Protein AF-A0A5C4JY64-F1 (afdb_monomer_lite)

Secondary structure (DSSP, 8-state):
--HHHHHHHHT-HHHHHHHHHHHHHHTSPPPTT-SS--HHHHHTT--EEEEEE-SSTTTTPEEEEEEEE---SSS---GGGEEEEEEEE-S-GGG--TTTTSPPEEESSHHHHHHHHHTS-EEEPPHHHHHHHHHHHTTS------

Radius of gyration: 15.75 Å; chains: 1; bounding box: 37×40×38 Å

Structure (mmCIF, N/CA/C/O backbone):
data_AF-A0A5C4JY64-F1
#
_entry.id   AF-A0A5C4JY64-F1
#
loop_
_atom_site.group_PDB
_atom_site.id
_atom_site.type_symbol
_atom_site.label_atom_id
_atom_site.label_alt_id
_atom_site.label_comp_id
_atom_site.label_asym_id
_atom_site.label_entity_id
_atom_site.label_seq_id
_atom_site.pdbx_PDB_ins_code
_atom_site.Cartn_x
_atom_site.Cartn_y
_atom_site.Cartn_z
_atom_site.occupancy
_atom_site.B_iso_or_equiv
_atom_site.auth_seq_id
_atom_site.auth_comp_id
_atom_site.auth_asym_id
_atom_site.auth_atom_id
_atom_site.pdbx_PDB_model_num
ATOM 1 N N . MET A 1 1 ? 15.816 -27.143 3.958 1.00 41.19 1 MET A N 1
ATOM 2 C CA . MET A 1 1 ? 15.175 -26.645 5.201 1.00 41.19 1 MET A CA 1
ATOM 3 C C . MET A 1 1 ? 13.924 -25.770 4.964 1.00 41.19 1 MET A C 1
ATOM 5 O O . MET A 1 1 ? 13.498 -25.089 5.879 1.00 41.19 1 MET A O 1
ATOM 9 N N . SER A 1 2 ? 13.254 -25.830 3.800 1.00 51.00 2 SER A N 1
ATOM 10 C CA . SER A 1 2 ? 12.232 -24.831 3.406 1.00 51.00 2 SER A CA 1
ATOM 11 C C . SER A 1 2 ? 10.758 -25.213 3.701 1.00 51.00 2 SER A C 1
ATOM 13 O O . SER A 1 2 ? 9.967 -24.352 4.060 1.00 51.00 2 SER A O 1
ATOM 15 N N . LYS A 1 3 ? 10.367 -26.500 3.685 1.00 41.62 3 LYS A N 1
ATOM 16 C CA . LYS A 1 3 ? 8.944 -26.906 3.838 1.00 41.62 3 LYS A CA 1
ATOM 17 C C . LYS A 1 3 ? 8.338 -26.740 5.245 1.00 41.62 3 LYS A C 1
ATOM 19 O O . LYS A 1 3 ? 7.121 -26.636 5.372 1.00 41.62 3 LYS A O 1
ATOM 24 N N . TRP A 1 4 ? 9.157 -26.742 6.297 1.00 41.41 4 TRP A N 1
ATOM 25 C CA . TRP A 1 4 ? 8.678 -26.740 7.690 1.00 41.41 4 TRP A CA 1
ATOM 26 C C . TRP A 1 4 ? 8.349 -25.338 8.221 1.00 41.41 4 TRP A C 1
ATOM 28 O O . TRP A 1 4 ? 7.453 -25.202 9.054 1.00 41.41 4 TRP A O 1
ATOM 38 N N . LEU A 1 5 ? 9.006 -24.296 7.698 1.00 47.12 5 LEU A N 1
ATOM 39 C CA . LEU A 1 5 ? 8.691 -22.901 8.023 1.00 47.12 5 LEU A CA 1
ATOM 40 C C . LEU A 1 5 ? 7.310 -22.517 7.470 1.00 47.12 5 LEU A C 1
ATOM 42 O O . LEU A 1 5 ? 6.460 -22.004 8.193 1.00 47.12 5 LEU A O 1
ATOM 46 N N . THR A 1 6 ? 7.040 -22.893 6.216 1.00 42.78 6 THR A N 1
ATOM 47 C CA . THR A 1 6 ? 5.759 -22.647 5.541 1.00 42.78 6 THR A CA 1
ATOM 48 C C . THR A 1 6 ? 4.590 -23.368 6.222 1.00 42.78 6 THR A C 1
ATOM 50 O O . THR A 1 6 ? 3.471 -22.861 6.231 1.00 42.78 6 THR A O 1
ATOM 53 N N . LEU A 1 7 ? 4.820 -24.546 6.820 1.00 41.97 7 LEU A N 1
ATOM 54 C CA . LEU A 1 7 ? 3.779 -25.295 7.537 1.00 41.97 7 LEU A CA 1
ATOM 55 C C . LEU A 1 7 ? 3.403 -24.638 8.879 1.00 41.97 7 LEU A C 1
ATOM 57 O O . LEU A 1 7 ? 2.226 -24.601 9.226 1.00 41.97 7 LEU A O 1
ATOM 61 N N . ARG A 1 8 ? 4.385 -24.081 9.606 1.00 47.88 8 ARG A N 1
ATOM 62 C CA . ARG A 1 8 ? 4.149 -23.319 10.847 1.00 47.88 8 ARG A CA 1
ATOM 63 C C . ARG A 1 8 ? 3.349 -22.040 10.601 1.00 47.88 8 ARG A C 1
ATOM 65 O O . ARG A 1 8 ? 2.477 -21.726 11.397 1.00 47.88 8 ARG A O 1
ATOM 72 N N . LEU A 1 9 ? 3.595 -21.356 9.485 1.00 44.81 9 LEU A N 1
ATOM 73 C CA . LEU A 1 9 ? 2.892 -20.120 9.123 1.00 44.81 9 LEU A CA 1
ATOM 74 C C . LEU A 1 9 ? 1.470 -20.379 8.588 1.00 44.81 9 LEU A C 1
ATOM 76 O O . LEU A 1 9 ? 0.569 -19.585 8.825 1.00 44.81 9 LEU A O 1
ATOM 80 N N . LYS A 1 10 ? 1.213 -21.526 7.938 1.00 42.94 10 LYS A N 1
ATOM 81 C CA . LYS A 1 10 ? -0.156 -21.955 7.561 1.00 42.94 10 LYS A CA 1
ATOM 82 C C . LYS A 1 10 ? -1.078 -22.169 8.757 1.00 42.94 10 LYS A C 1
ATOM 84 O O . LYS A 1 10 ? -2.292 -22.023 8.617 1.00 42.94 10 LYS A O 1
ATOM 89 N N . LEU A 1 11 ? -0.487 -22.544 9.886 1.00 51.34 11 LEU A N 1
ATOM 90 C CA . LEU A 1 11 ? -1.155 -22.721 11.167 1.00 51.34 11 LEU A CA 1
ATOM 91 C C . LEU A 1 11 ? -1.221 -21.416 11.974 1.00 51.34 11 LEU A C 1
ATOM 93 O O . LEU A 1 11 ? -1.800 -21.444 13.055 1.00 51.34 11 LEU A O 1
ATOM 97 N N . ASP A 1 12 ? -0.661 -20.301 11.477 1.00 59.84 12 ASP A N 1
ATOM 98 C CA . ASP A 1 12 ? -0.762 -19.001 12.140 1.00 59.84 12 ASP A CA 1
ATOM 99 C C . ASP A 1 12 ? -2.220 -18.508 12.068 1.00 59.84 12 ASP A C 1
ATOM 101 O O . ASP A 1 12 ? -2.725 -18.193 10.979 1.00 59.84 12 ASP A O 1
ATOM 105 N N . PRO A 1 13 ? -2.919 -18.421 13.213 1.00 58.09 13 PRO A N 1
ATOM 106 C CA . PRO A 1 13 ? -4.304 -17.971 13.253 1.00 58.09 13 PRO A CA 1
ATOM 107 C C . PRO A 1 13 ? -4.480 -16.553 12.694 1.00 58.09 13 PRO A C 1
ATOM 109 O O . PRO A 1 13 ? -5.540 -16.240 12.154 1.00 58.09 13 PRO A O 1
ATOM 112 N N . LYS A 1 14 ? -3.446 -15.702 12.768 1.00 55.22 14 LYS A N 1
ATOM 113 C CA . LYS A 1 14 ? -3.479 -14.326 12.257 1.00 55.22 14 LYS A CA 1
ATOM 114 C C . LYS A 1 14 ? -3.510 -14.289 10.733 1.00 55.22 14 LYS A C 1
ATOM 116 O O . LYS A 1 14 ? -4.246 -13.486 10.166 1.00 55.22 14 LYS A O 1
ATOM 121 N N . TRP A 1 15 ? -2.776 -15.183 10.066 1.00 56.44 15 TRP A N 1
ATOM 122 C CA . TRP A 1 15 ? -2.792 -15.287 8.604 1.00 56.44 15 TRP A CA 1
ATOM 123 C C . TRP A 1 15 ? -4.152 -15.765 8.087 1.00 56.44 15 TRP A C 1
ATOM 125 O O . TRP A 1 15 ? -4.718 -15.166 7.173 1.00 56.44 15 TRP A O 1
ATOM 135 N N . GLN A 1 16 ? -4.720 -16.802 8.710 1.00 62.41 16 GLN A N 1
ATOM 136 C CA . GLN A 1 16 ? -6.039 -17.312 8.322 1.00 62.41 16 GLN A CA 1
ATOM 137 C C . GLN A 1 16 ? -7.146 -16.282 8.573 1.00 62.41 16 GLN A C 1
ATOM 139 O O . GLN A 1 16 ? -8.003 -16.085 7.712 1.00 62.41 16 GLN A O 1
ATOM 144 N N . ALA A 1 17 ? -7.097 -15.574 9.707 1.00 63.03 17 ALA A N 1
ATOM 145 C CA . ALA A 1 17 ? -8.040 -14.502 10.016 1.00 63.03 17 ALA A CA 1
ATOM 146 C C . ALA A 1 17 ? -7.955 -13.350 9.003 1.00 63.03 17 ALA A C 1
ATOM 148 O O . ALA A 1 17 ? -8.981 -12.850 8.543 1.00 63.03 17 ALA A O 1
ATOM 149 N N . ARG A 1 18 ? -6.738 -12.962 8.604 1.00 58.62 18 ARG A N 1
ATOM 150 C CA . ARG A 1 18 ? -6.519 -11.917 7.599 1.00 58.62 18 ARG A CA 1
ATOM 151 C C . ARG A 1 18 ? -7.023 -12.336 6.220 1.00 58.62 18 ARG A C 1
ATOM 153 O O . ARG A 1 18 ? -7.725 -11.565 5.574 1.00 58.62 18 ARG A O 1
ATOM 160 N N . LYS A 1 19 ? -6.752 -13.576 5.806 1.00 59.16 19 LYS A N 1
ATOM 161 C CA . LYS A 1 19 ? -7.275 -14.139 4.556 1.00 59.16 19 LYS A CA 1
ATOM 162 C C . LYS A 1 19 ? -8.807 -14.154 4.527 1.00 59.16 19 LYS A C 1
ATOM 164 O O . LYS A 1 19 ? -9.389 -13.721 3.538 1.00 59.16 19 LYS A O 1
ATOM 169 N N . ALA A 1 20 ? -9.454 -14.608 5.601 1.00 65.25 20 ALA A N 1
ATOM 170 C CA . ALA A 1 20 ? -10.915 -14.653 5.695 1.00 65.25 20 ALA A CA 1
ATOM 171 C C . ALA A 1 20 ? -11.544 -13.253 5.612 1.00 65.25 20 ALA A C 1
ATOM 173 O O . ALA A 1 20 ? -12.496 -13.044 4.863 1.00 65.25 20 ALA A O 1
ATOM 174 N N . ARG A 1 21 ? -10.963 -12.274 6.317 1.00 61.56 21 ARG A N 1
ATOM 175 C CA . ARG A 1 21 ? -11.431 -10.881 6.295 1.00 61.56 21 ARG A CA 1
ATOM 176 C C . ARG A 1 21 ? -11.342 -10.253 4.907 1.00 61.56 21 ARG A C 1
ATOM 178 O O . ARG A 1 21 ? -12.151 -9.401 4.564 1.00 61.56 21 ARG A O 1
ATOM 185 N N . VAL A 1 22 ? -10.393 -10.687 4.085 1.00 58.59 22 VAL A N 1
ATOM 186 C CA . VAL A 1 22 ? -10.262 -10.167 2.720 1.00 58.59 22 VAL A CA 1
ATOM 187 C C . VAL A 1 22 ? -11.174 -10.861 1.731 1.00 58.59 22 VAL A C 1
ATOM 189 O O . VAL A 1 22 ? -11.739 -10.184 0.885 1.00 58.59 22 VAL A O 1
ATOM 192 N N . GLN A 1 23 ? -11.432 -12.156 1.896 1.00 62.03 23 GLN A N 1
ATOM 193 C CA . GLN A 1 23 ? -12.506 -12.814 1.148 1.00 62.03 23 GLN A CA 1
ATOM 194 C C . GLN A 1 23 ? -13.868 -12.155 1.415 1.00 62.03 23 GLN A C 1
ATOM 196 O O . GLN A 1 23 ? -14.678 -12.024 0.503 1.00 62.03 23 GLN A O 1
ATOM 201 N N . GLU A 1 24 ? -14.107 -11.682 2.641 1.00 64.50 24 GLU A N 1
ATOM 202 C CA . GLU A 1 24 ? -15.289 -10.874 2.952 1.00 64.50 24 GLU A CA 1
ATOM 203 C C . GLU A 1 24 ? -15.267 -9.527 2.211 1.00 64.50 24 GLU A C 1
ATOM 205 O O . GLU A 1 24 ? -16.277 -9.135 1.632 1.00 64.50 24 GLU A O 1
ATOM 210 N N . LEU A 1 25 ? -14.127 -8.831 2.174 1.00 60.41 25 LEU A N 1
ATOM 211 C CA . LEU A 1 25 ? -13.994 -7.562 1.448 1.00 60.41 25 LEU A CA 1
ATOM 212 C C . LEU A 1 25 ? -14.173 -7.716 -0.069 1.00 60.41 25 LEU A C 1
ATOM 214 O O . LEU A 1 25 ? -14.712 -6.808 -0.686 1.00 60.41 25 LEU A O 1
ATOM 218 N N . GLU A 1 26 ? -13.770 -8.840 -0.661 1.00 57.03 26 GLU A N 1
ATOM 219 C CA . GLU A 1 26 ? -13.975 -9.132 -2.090 1.00 57.03 26 GLU A CA 1
ATOM 220 C C . GLU A 1 26 ? -15.389 -9.594 -2.435 1.00 57.03 26 GLU A C 1
ATOM 222 O O . GLU A 1 26 ? -15.807 -9.507 -3.585 1.00 57.03 26 GLU A O 1
ATOM 227 N N . SER A 1 27 ? -16.147 -10.074 -1.446 1.00 60.84 27 SER A N 1
ATOM 228 C CA . SER A 1 27 ? -17.579 -10.337 -1.628 1.00 60.84 27 SER A CA 1
ATOM 229 C C . SER A 1 27 ? -18.401 -9.049 -1.726 1.00 60.84 27 SER A C 1
ATOM 231 O O . SER A 1 27 ? -19.576 -9.084 -2.096 1.00 60.84 27 SER A O 1
ATOM 233 N N . ARG A 1 28 ? -17.787 -7.907 -1.390 1.00 60.38 28 ARG A N 1
ATOM 234 C CA . ARG A 1 28 ? -18.384 -6.587 -1.559 1.00 60.38 28 ARG A CA 1
ATOM 235 C C . ARG A 1 28 ? -18.144 -6.125 -2.999 1.00 60.38 28 ARG A C 1
ATOM 237 O O . ARG A 1 28 ? -17.079 -6.405 -3.546 1.00 60.38 28 ARG A O 1
ATOM 244 N N . PRO A 1 29 ? -19.116 -5.438 -3.616 1.00 57.19 29 PRO A N 1
ATOM 245 C CA . PRO A 1 29 ? -18.933 -4.870 -4.946 1.00 57.19 29 PRO A CA 1
ATOM 246 C C . PRO A 1 29 ? -17.679 -3.993 -4.992 1.00 57.19 29 PRO A C 1
ATOM 248 O O . PRO A 1 29 ? -17.326 -3.366 -3.988 1.00 57.19 29 PRO A O 1
ATOM 251 N N . GLU A 1 30 ? -17.020 -3.963 -6.156 1.00 59.44 30 GLU A N 1
ATOM 252 C CA . GLU A 1 30 ? -15.915 -3.038 -6.393 1.00 59.44 30 GLU A CA 1
ATOM 253 C C . GLU A 1 30 ? -16.370 -1.628 -6.010 1.00 59.44 30 GLU A C 1
ATOM 255 O O . GLU A 1 30 ? -17.439 -1.189 -6.447 1.00 59.44 30 GLU A O 1
ATOM 260 N N . PRO A 1 31 ? -15.619 -0.925 -5.155 1.00 59.78 31 PRO A N 1
ATOM 261 C CA . PRO A 1 31 ? -15.976 0.439 -4.845 1.00 59.78 31 PRO A CA 1
ATOM 262 C C . PRO A 1 31 ? -15.849 1.313 -6.095 1.00 59.78 31 PRO A C 1
ATOM 264 O O . PRO A 1 31 ? -14.938 1.117 -6.898 1.00 59.78 31 PRO A O 1
ATOM 267 N N . GLU A 1 32 ? -16.705 2.331 -6.218 1.00 59.03 32 GLU A N 1
ATOM 268 C CA . GLU A 1 32 ? -16.662 3.309 -7.323 1.00 59.03 32 GLU A CA 1
ATOM 269 C C . GLU A 1 32 ? -15.285 3.996 -7.468 1.00 59.03 32 GLU A C 1
ATOM 271 O O . GLU A 1 32 ? -14.958 4.514 -8.531 1.00 59.03 32 GLU A O 1
ATOM 276 N N . TYR A 1 33 ? -14.461 3.961 -6.414 1.00 58.22 33 TYR A N 1
ATOM 277 C CA . TYR A 1 33 ? -13.116 4.535 -6.336 1.00 58.22 33 TYR A CA 1
ATOM 278 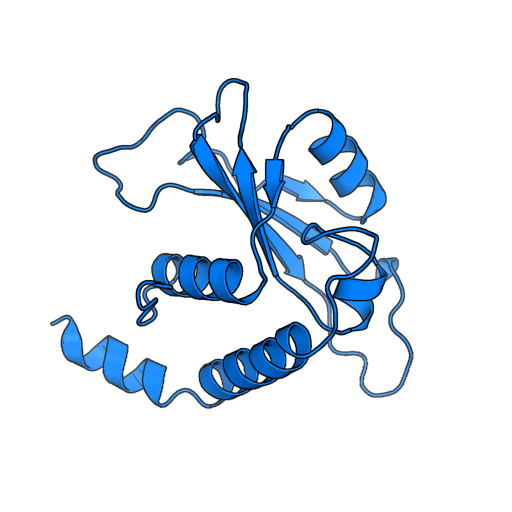C C . TYR A 1 33 ? -11.962 3.563 -6.688 1.00 58.22 33 TYR A C 1
ATOM 280 O O . TYR A 1 33 ? -10.795 3.932 -6.561 1.00 58.22 33 TYR A O 1
ATOM 288 N N . GLY A 1 34 ? -12.239 2.328 -7.122 1.00 74.88 34 GLY A N 1
ATOM 289 C CA . GLY A 1 34 ? -11.215 1.354 -7.530 1.00 74.88 34 GLY A CA 1
ATOM 290 C C . GLY A 1 34 ? -10.451 0.684 -6.374 1.00 74.88 34 GLY A C 1
ATOM 291 O O . GLY A 1 34 ? -10.856 0.716 -5.212 1.00 74.88 34 GLY A O 1
ATOM 292 N N . TYR A 1 35 ? -9.336 0.012 -6.683 1.00 81.88 35 TYR A N 1
ATOM 293 C CA . TYR A 1 35 ? -8.624 -0.839 -5.717 1.00 81.88 35 TYR A CA 1
ATOM 294 C C . TYR A 1 35 ? -7.512 -0.157 -4.910 1.00 81.88 35 TYR A C 1
ATOM 296 O O . TYR A 1 35 ? -6.976 -0.794 -4.002 1.00 81.88 35 TYR A O 1
ATOM 304 N N . GLY A 1 36 ? -7.191 1.104 -5.203 1.00 87.31 36 GLY A N 1
ATOM 305 C CA . GLY A 1 36 ? -6.130 1.867 -4.541 1.00 87.31 36 GLY A CA 1
ATOM 306 C C . GLY A 1 36 ? -6.467 2.352 -3.121 1.00 87.31 36 GLY A C 1
ATOM 307 O O . GLY A 1 36 ? -7.566 2.100 -2.610 1.00 87.31 36 GLY A O 1
ATOM 308 N N . PRO A 1 37 ? -5.514 3.031 -2.456 1.00 89.00 37 PRO A N 1
ATOM 309 C CA . PRO A 1 37 ? -5.695 3.567 -1.111 1.00 89.00 37 PRO A CA 1
ATOM 310 C C . PRO A 1 37 ? -6.761 4.668 -1.086 1.00 89.00 37 PRO A C 1
ATOM 312 O O . PRO A 1 37 ? -6.610 5.738 -1.672 1.00 89.00 37 PRO A O 1
ATOM 315 N N . HIS A 1 38 ? -7.849 4.388 -0.369 1.00 88.44 38 HIS A N 1
ATOM 316 C CA . HIS A 1 38 ? -8.959 5.310 -0.148 1.00 88.44 38 HIS A CA 1
ATOM 317 C C . HIS A 1 38 ? -9.489 5.166 1.280 1.00 88.44 38 HIS A C 1
ATOM 319 O O . HIS A 1 38 ? -9.436 4.074 1.862 1.00 88.44 38 HIS A O 1
ATOM 325 N N . TRP A 1 39 ? -10.040 6.250 1.829 1.00 85.69 39 TRP A N 1
ATOM 326 C CA . TRP A 1 39 ? -10.508 6.296 3.214 1.00 85.69 39 TRP A CA 1
ATOM 327 C C . TRP A 1 39 ? -11.547 5.215 3.527 1.00 85.69 39 TRP A C 1
ATOM 329 O O . TRP A 1 39 ? -11.410 4.502 4.517 1.00 85.69 39 TRP A O 1
ATOM 339 N N . ASP A 1 40 ? -12.521 5.002 2.644 1.00 80.69 40 ASP A N 1
ATOM 340 C CA . ASP A 1 40 ? -13.565 3.987 2.841 1.00 80.69 40 ASP A CA 1
ATOM 341 C C . ASP A 1 40 ? -12.999 2.559 2.924 1.00 80.69 40 ASP A C 1
ATOM 343 O O . ASP A 1 40 ? -13.451 1.741 3.729 1.00 80.69 40 ASP A O 1
ATOM 347 N N . ALA A 1 41 ? -11.953 2.255 2.146 1.00 80.06 41 ALA A N 1
ATOM 348 C CA . ALA A 1 41 ? -11.281 0.960 2.206 1.00 80.06 41 ALA A CA 1
ATOM 349 C C . ALA A 1 41 ? -10.505 0.791 3.524 1.00 80.06 41 ALA A C 1
ATOM 351 O O . ALA A 1 41 ? -10.554 -0.275 4.143 1.00 80.06 41 ALA A O 1
ATOM 352 N N . ILE A 1 42 ? -9.824 1.848 3.970 1.00 84.69 42 ILE A N 1
ATOM 353 C CA . ILE A 1 42 ? -9.065 1.885 5.229 1.00 84.69 42 ILE A CA 1
ATOM 354 C C . ILE A 1 42 ? -10.010 1.763 6.431 1.00 84.69 42 ILE A C 1
ATOM 356 O O . ILE A 1 42 ? -9.754 0.971 7.342 1.00 84.69 42 ILE A O 1
ATOM 360 N N . GLY A 1 43 ? -11.132 2.486 6.411 1.00 78.19 43 GLY A N 1
ATOM 361 C CA . GLY A 1 43 ? -12.192 2.428 7.418 1.00 78.19 43 GLY A CA 1
ATOM 362 C C . GLY A 1 43 ? -12.866 1.056 7.485 1.00 78.19 43 GLY A C 1
ATOM 363 O O . GLY A 1 43 ? -13.140 0.557 8.575 1.00 78.19 43 GLY A O 1
ATOM 364 N N . ALA A 1 44 ? -13.026 0.377 6.343 1.00 75.56 44 ALA A N 1
ATOM 365 C CA . ALA A 1 44 ? -13.478 -1.017 6.283 1.00 75.56 44 ALA A CA 1
ATOM 366 C C . ALA A 1 44 ? -12.433 -2.031 6.806 1.00 75.56 44 ALA A C 1
ATOM 368 O O . ALA A 1 44 ? -12.727 -3.222 6.955 1.00 75.56 44 ALA A O 1
ATOM 369 N N . GLY A 1 45 ? -11.220 -1.573 7.126 1.00 75.00 45 GLY A N 1
ATOM 370 C CA . GLY A 1 45 ? -10.148 -2.374 7.709 1.00 75.00 45 GLY A CA 1
ATOM 371 C C . GLY A 1 45 ? -9.172 -2.960 6.693 1.00 75.00 45 GLY A C 1
ATOM 372 O O . GLY A 1 45 ? -8.434 -3.880 7.047 1.00 75.00 45 GLY A O 1
ATOM 373 N N . ARG A 1 46 ? -9.146 -2.459 5.451 1.00 78.75 46 ARG A N 1
ATOM 374 C CA . ARG A 1 46 ? -8.061 -2.770 4.515 1.00 78.75 46 ARG A CA 1
ATOM 375 C C . ARG A 1 46 ? -6.788 -2.079 4.993 1.00 78.75 46 ARG A C 1
ATOM 377 O O . ARG A 1 46 ? -6.807 -0.908 5.373 1.00 78.75 46 ARG A O 1
ATOM 384 N N . ARG A 1 47 ? -5.689 -2.826 4.999 1.00 82.25 47 ARG A N 1
ATOM 385 C CA . ARG A 1 47 ? -4.388 -2.329 5.454 1.00 82.25 47 ARG A CA 1
ATOM 386 C C . ARG A 1 47 ? -3.322 -2.375 4.380 1.00 82.25 47 ARG A C 1
ATOM 388 O O . ARG A 1 47 ? -2.283 -1.766 4.56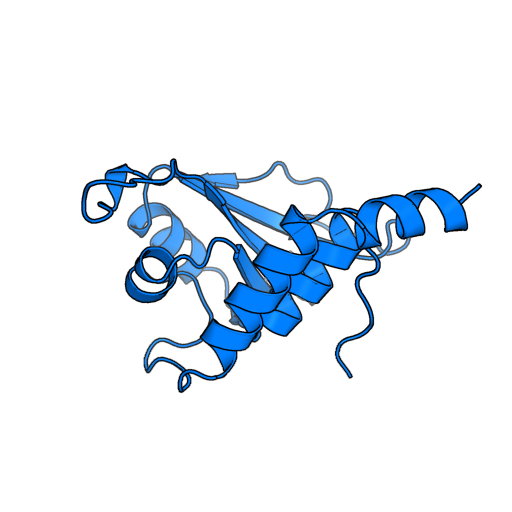1 1.00 82.25 47 ARG A O 1
ATOM 395 N N . GLU A 1 48 ? -3.572 -3.049 3.265 1.00 84.38 48 GLU A N 1
ATOM 396 C CA . GLU A 1 48 ? -2.594 -3.154 2.194 1.00 84.38 48 GLU A CA 1
ATOM 397 C C . GLU A 1 48 ? -3.242 -3.011 0.823 1.00 84.38 48 GLU A C 1
ATOM 399 O O . GLU A 1 48 ? -4.371 -3.464 0.598 1.00 84.38 48 GLU A O 1
ATOM 404 N N . PHE A 1 49 ? -2.503 -2.376 -0.082 1.00 86.12 49 PHE A N 1
ATOM 405 C CA . PHE A 1 49 ? -2.907 -2.084 -1.450 1.00 86.12 49 PHE A CA 1
ATOM 406 C C . PHE A 1 49 ? -1.727 -2.377 -2.363 1.00 86.12 49 PHE A C 1
ATOM 408 O O . PHE A 1 49 ? -0.605 -1.994 -2.046 1.00 86.12 49 PHE A O 1
ATOM 415 N N . THR A 1 50 ? -1.965 -3.046 -3.488 1.00 85.56 50 THR A N 1
ATOM 416 C CA . THR A 1 50 ? -0.903 -3.289 -4.469 1.00 85.56 50 THR A CA 1
ATOM 417 C C . THR A 1 50 ? -1.354 -2.920 -5.861 1.00 85.56 50 THR A C 1
ATOM 419 O O . THR A 1 50 ? -2.494 -3.210 -6.235 1.00 85.56 50 THR A O 1
ATOM 422 N N . GLY A 1 51 ? -0.436 -2.404 -6.657 1.00 87.44 51 GLY A N 1
ATOM 423 C CA . GLY A 1 51 ? -0.641 -2.205 -8.080 1.00 87.44 51 GLY A CA 1
ATOM 424 C C . GLY A 1 51 ? 0.654 -2.378 -8.852 1.00 87.44 51 GLY A C 1
ATOM 425 O O . GLY A 1 51 ? 1.703 -2.585 -8.252 1.00 87.44 51 GLY A O 1
ATOM 426 N N . THR A 1 52 ? 0.577 -2.307 -10.173 1.00 87.25 52 THR A N 1
ATOM 427 C CA . THR A 1 52 ? 1.752 -2.336 -11.048 1.00 87.25 52 THR A CA 1
ATOM 428 C C . THR A 1 52 ? 1.957 -0.957 -11.664 1.00 87.25 52 THR A C 1
ATOM 430 O O . THR A 1 52 ? 1.011 -0.349 -12.169 1.00 87.25 52 THR A O 1
ATOM 433 N N . VAL A 1 53 ? 3.186 -0.450 -11.609 1.00 87.81 53 VAL A N 1
ATOM 434 C CA . VAL A 1 53 ? 3.555 0.857 -12.164 1.00 87.81 53 VAL A CA 1
ATOM 435 C C . VAL A 1 53 ? 3.576 0.782 -13.689 1.00 87.81 53 VAL A C 1
ATOM 437 O O . VAL A 1 53 ? 4.204 -0.099 -14.276 1.00 87.81 53 VAL A O 1
ATOM 440 N N . LEU A 1 54 ? 2.914 1.725 -14.350 1.00 88.44 54 LEU A N 1
ATOM 441 C CA . LEU A 1 54 ? 2.694 1.696 -15.798 1.00 88.44 54 LEU A CA 1
ATOM 442 C C . LEU A 1 54 ? 3.700 2.530 -16.595 1.00 88.44 54 LEU A C 1
ATOM 444 O O . LEU A 1 54 ? 3.847 2.330 -17.800 1.00 88.44 54 LEU A O 1
ATOM 448 N N . SER A 1 55 ? 4.392 3.472 -15.956 1.00 86.19 55 SER A N 1
ATOM 449 C CA . SER A 1 55 ? 5.349 4.346 -16.638 1.00 86.19 55 SER A CA 1
ATOM 450 C C . SER A 1 55 ? 6.366 4.957 -15.682 1.00 86.19 55 SER A C 1
ATOM 452 O O . SER A 1 55 ? 6.123 5.027 -14.481 1.00 86.19 55 SER A O 1
ATOM 454 N N . GLY A 1 56 ? 7.465 5.471 -16.235 1.00 85.69 56 GLY A N 1
ATOM 455 C CA . GLY A 1 56 ? 8.546 6.084 -15.465 1.00 85.69 56 GLY A CA 1
ATOM 456 C C . GLY A 1 56 ? 9.680 5.098 -15.163 1.00 85.69 56 GLY A C 1
ATOM 457 O O . GLY A 1 56 ? 9.732 4.023 -15.763 1.00 85.69 56 GLY A O 1
ATOM 458 N N . PRO A 1 57 ? 10.613 5.464 -14.268 1.00 81.62 57 PRO A N 1
ATOM 459 C CA . PRO A 1 57 ? 11.797 4.654 -13.972 1.00 81.62 57 PRO A CA 1
ATOM 460 C C . PRO A 1 57 ? 11.463 3.296 -13.336 1.00 81.62 57 PRO A C 1
ATOM 462 O O . PRO A 1 57 ? 12.224 2.353 -13.518 1.00 81.62 57 PRO A O 1
ATOM 465 N N . TYR A 1 58 ? 10.308 3.194 -12.672 1.00 82.06 58 TYR A N 1
ATOM 466 C CA . TYR A 1 58 ? 9.840 1.999 -11.964 1.00 82.06 58 TYR A CA 1
ATOM 467 C C . TYR A 1 58 ? 8.790 1.198 -12.751 1.00 82.06 58 TYR A C 1
ATOM 469 O O . TYR A 1 58 ? 8.072 0.385 -12.180 1.00 82.06 58 TYR A O 1
ATOM 477 N N . VAL A 1 59 ? 8.642 1.418 -14.063 1.00 84.69 59 VAL A N 1
ATOM 478 C CA . VAL A 1 59 ? 7.651 0.690 -14.879 1.00 84.69 59 VAL A CA 1
ATOM 479 C C . VAL A 1 59 ? 7.781 -0.831 -14.715 1.00 84.69 59 VAL A C 1
ATOM 481 O O . VAL A 1 59 ? 8.883 -1.374 -14.685 1.00 84.69 59 VAL A O 1
ATOM 484 N N . GLY A 1 60 ? 6.646 -1.518 -14.594 1.00 79.69 60 GLY A N 1
ATOM 485 C CA . GLY A 1 60 ? 6.576 -2.965 -14.393 1.00 79.69 60 GLY A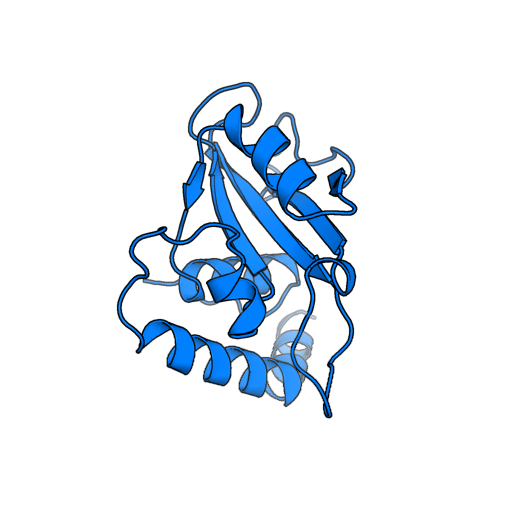 CA 1
ATOM 486 C C . GLY A 1 60 ? 6.801 -3.430 -12.953 1.00 79.69 60 GLY A C 1
ATOM 487 O O . GLY A 1 60 ? 6.498 -4.587 -12.666 1.00 79.69 60 GLY A O 1
ATOM 488 N N . HIS A 1 61 ? 7.259 -2.556 -12.051 1.00 81.44 61 HIS A N 1
ATOM 489 C CA . HIS A 1 61 ? 7.402 -2.889 -10.636 1.00 81.44 61 HIS A CA 1
ATOM 490 C C . HIS A 1 61 ? 6.032 -2.951 -9.969 1.00 81.44 61 HIS A C 1
ATOM 492 O O . HIS A 1 61 ? 5.112 -2.198 -10.316 1.00 81.44 61 HIS A O 1
ATOM 498 N N . ASP A 1 62 ? 5.900 -3.843 -8.990 1.00 83.12 62 ASP A N 1
ATOM 499 C CA . ASP A 1 62 ? 4.761 -3.791 -8.091 1.00 83.12 62 ASP A CA 1
ATOM 500 C C . ASP A 1 62 ? 5.002 -2.706 -7.043 1.00 83.12 62 ASP A C 1
ATOM 502 O O . ASP A 1 62 ? 6.048 -2.671 -6.403 1.00 83.12 62 ASP A O 1
ATOM 506 N N . LEU A 1 63 ? 4.007 -1.854 -6.839 1.00 87.00 63 LEU A N 1
ATOM 507 C CA . LEU A 1 63 ? 3.951 -0.920 -5.728 1.00 87.00 63 LEU A CA 1
ATOM 508 C C . LEU A 1 63 ? 3.113 -1.538 -4.610 1.00 87.00 63 LEU A C 1
ATOM 510 O O . LEU A 1 63 ? 1.949 -1.883 -4.836 1.00 87.00 63 LEU A O 1
ATOM 514 N N . LEU A 1 64 ? 3.675 -1.648 -3.409 1.00 86.69 64 LEU A N 1
ATOM 515 C CA . LEU A 1 64 ? 2.983 -2.051 -2.190 1.00 86.69 64 LEU A CA 1
ATOM 516 C C . LEU A 1 64 ? 2.797 -0.841 -1.275 1.00 86.69 64 LEU A C 1
ATOM 518 O O . LEU A 1 64 ? 3.760 -0.257 -0.791 1.00 86.69 64 LEU A O 1
ATOM 522 N N . ILE A 1 65 ? 1.542 -0.519 -0.974 1.00 89.06 65 ILE A N 1
ATOM 523 C CA . ILE A 1 65 ? 1.188 0.428 0.079 1.00 89.06 65 ILE A CA 1
ATOM 524 C C . ILE A 1 65 ? 0.772 -0.344 1.325 1.00 89.06 65 ILE A C 1
ATOM 526 O O . ILE A 1 65 ? -0.174 -1.138 1.280 1.00 89.06 65 ILE A O 1
ATOM 530 N N . THR A 1 66 ? 1.426 -0.058 2.446 1.00 87.44 66 THR A N 1
ATOM 531 C CA . THR A 1 66 ? 1.065 -0.576 3.769 1.00 87.44 66 THR A CA 1
ATOM 532 C C . THR A 1 66 ? 0.532 0.550 4.647 1.00 87.44 66 THR A C 1
ATOM 534 O O . THR A 1 66 ? 1.151 1.603 4.773 1.00 87.44 66 THR A O 1
ATOM 537 N N . VAL A 1 67 ? -0.622 0.319 5.270 1.00 88.50 67 VAL A N 1
ATOM 538 C CA . VAL A 1 67 ? -1.273 1.234 6.210 1.00 88.50 67 VAL A CA 1
ATOM 539 C C . VAL A 1 67 ? -1.074 0.714 7.621 1.00 88.50 67 VAL A C 1
ATOM 541 O O . VAL A 1 67 ? -1.600 -0.337 8.000 1.00 88.50 67 VAL A O 1
ATOM 544 N N . TYR A 1 68 ? -0.353 1.487 8.416 1.00 86.94 68 TYR A N 1
ATOM 545 C CA . TYR A 1 68 ? -0.150 1.241 9.831 1.00 86.94 68 TYR A CA 1
ATOM 546 C C . TYR A 1 68 ? -1.140 2.066 10.632 1.00 86.94 68 TYR A C 1
ATOM 548 O O . TYR A 1 68 ? -1.368 3.231 10.339 1.00 86.94 68 TYR A O 1
ATOM 556 N N . GLY A 1 69 ? -1.728 1.465 11.656 1.00 81.44 69 GLY A N 1
ATOM 557 C CA . GLY A 1 69 ? -2.564 2.166 12.618 1.00 81.44 69 GLY A CA 1
ATOM 558 C C . GLY A 1 69 ? -3.080 1.207 13.670 1.00 81.44 69 GLY A C 1
ATOM 559 O O . GLY A 1 69 ? -3.262 0.011 13.411 1.00 81.44 69 GLY A O 1
ATOM 560 N N . ASP A 1 70 ? -3.298 1.735 14.866 1.00 70.31 70 ASP A N 1
ATOM 561 C CA . ASP A 1 70 ? -3.761 0.938 15.990 1.00 70.31 70 ASP A CA 1
ATOM 562 C C . ASP A 1 70 ? -5.227 0.533 15.814 1.00 70.31 70 ASP A C 1
ATOM 564 O O . ASP A 1 70 ? -6.047 1.238 15.221 1.00 70.31 70 ASP A O 1
ATOM 568 N N . ALA A 1 71 ? -5.587 -0.638 16.338 1.00 57.62 71 ALA A N 1
ATOM 569 C CA . ALA A 1 71 ? -6.979 -1.059 16.364 1.00 57.62 71 ALA A CA 1
ATOM 570 C C . ALA A 1 71 ? -7.768 -0.192 17.360 1.00 57.62 71 ALA A C 1
ATOM 572 O O . ALA A 1 71 ? -7.620 -0.348 18.570 1.00 57.62 71 ALA A O 1
ATOM 573 N N . ALA A 1 72 ? -8.639 0.688 16.862 1.00 59.34 72 ALA A N 1
ATOM 574 C CA . ALA A 1 72 ? -9.652 1.340 17.681 1.00 59.34 72 ALA A CA 1
ATOM 575 C C . ALA A 1 72 ? -10.785 0.335 17.945 1.00 59.34 72 ALA A C 1
ATOM 577 O O . ALA A 1 72 ? -11.510 -0.047 17.027 1.00 59.34 72 ALA A O 1
ATOM 578 N N . LEU A 1 73 ? -10.895 -0.156 19.183 1.00 54.97 73 LEU A N 1
ATOM 579 C CA . LEU A 1 73 ? -11.920 -1.137 19.574 1.00 54.97 73 LEU A CA 1
ATOM 580 C C . LEU A 1 73 ? -13.234 -0.479 20.024 1.00 54.97 73 LEU A C 1
ATOM 582 O O . LEU A 1 73 ? -14.264 -1.145 20.078 1.00 54.97 73 LEU A O 1
ATOM 586 N N . ASP A 1 74 ? -13.198 0.809 20.354 1.00 73.44 74 ASP A N 1
ATOM 587 C CA . ASP A 1 74 ? -14.249 1.539 21.066 1.00 73.44 74 ASP A CA 1
ATOM 588 C C . ASP A 1 74 ? -14.679 2.844 20.375 1.00 73.44 74 ASP A C 1
ATOM 590 O O . ASP A 1 74 ? -15.531 3.567 20.892 1.00 73.44 74 ASP A O 1
ATOM 594 N N . ARG A 1 75 ? -14.120 3.154 19.201 1.00 76.88 75 ARG A N 1
ATOM 595 C CA . ARG A 1 75 ? -14.466 4.353 18.431 1.00 76.88 75 ARG A CA 1
ATOM 596 C C . ARG A 1 75 ? -14.277 4.163 16.934 1.00 76.88 75 ARG A C 1
ATOM 598 O O . ARG A 1 75 ? -13.542 3.285 16.493 1.00 76.88 75 ARG A O 1
ATOM 605 N N . GLU A 1 76 ? -14.900 5.051 16.169 1.00 78.44 76 GLU A N 1
ATOM 606 C CA . GLU A 1 76 ? -14.631 5.187 14.741 1.00 78.44 76 GLU A CA 1
ATOM 607 C C . GLU A 1 76 ? -13.178 5.617 14.490 1.00 78.44 76 GLU A C 1
ATOM 609 O O . GLU A 1 76 ? -12.574 6.390 15.253 1.00 78.44 76 GLU A O 1
ATOM 614 N N . TYR A 1 77 ? -12.628 5.096 13.395 1.00 81.44 77 TYR A N 1
ATOM 615 C CA . TYR A 1 77 ? -11.316 5.467 12.894 1.00 81.44 77 TYR A CA 1
ATOM 616 C C . TYR A 1 77 ? -11.301 6.915 12.398 1.00 81.44 77 TYR A C 1
ATOM 618 O O . TYR A 1 77 ? -12.273 7.397 11.822 1.00 81.44 77 TYR A O 1
ATOM 626 N N . LYS A 1 78 ? -10.173 7.598 12.591 1.00 84.56 78 LYS A N 1
ATOM 627 C CA . LYS A 1 78 ? -9.895 8.940 12.068 1.00 84.56 78 LYS A CA 1
ATOM 628 C C . LYS A 1 78 ? -8.652 8.898 11.175 1.00 84.56 78 LYS A C 1
ATOM 630 O O . LYS A 1 78 ? -7.766 8.099 11.460 1.00 84.56 78 LYS A O 1
ATOM 635 N N . PRO A 1 79 ? -8.535 9.748 10.139 1.00 83.00 79 PRO A N 1
ATOM 636 C CA . PRO A 1 79 ? -7.367 9.741 9.251 1.00 83.00 79 PRO A CA 1
ATOM 637 C C . PRO A 1 79 ? -6.026 9.854 9.986 1.00 83.00 79 PRO A C 1
ATOM 639 O O . PRO A 1 79 ? -5.081 9.154 9.646 1.00 83.00 7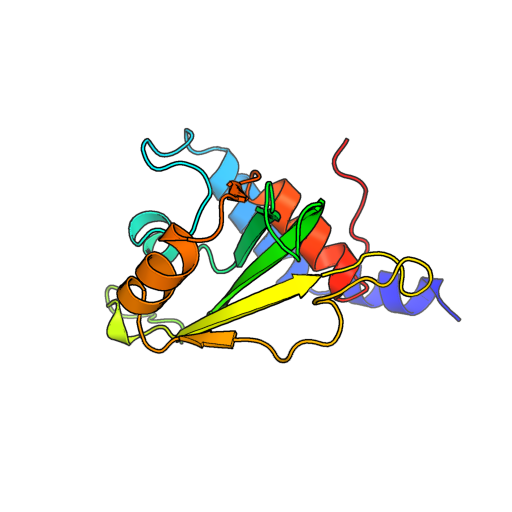9 PRO A O 1
ATOM 642 N N . ALA A 1 80 ? -5.985 10.647 11.062 1.00 85.19 80 ALA A N 1
ATOM 643 C CA . ALA A 1 80 ? -4.808 10.822 11.916 1.00 85.19 80 ALA A CA 1
ATOM 644 C C . ALA A 1 80 ? -4.402 9.574 12.729 1.00 85.19 80 ALA A C 1
ATOM 646 O O . ALA A 1 80 ? -3.356 9.585 13.371 1.00 85.19 80 ALA A O 1
ATOM 647 N N . ASP A 1 81 ? -5.218 8.515 12.737 1.00 83.94 81 ASP A N 1
ATOM 648 C CA . ASP A 1 81 ? -4.890 7.248 13.401 1.00 83.94 81 ASP A CA 1
ATOM 649 C C . ASP A 1 81 ? -3.940 6.377 12.561 1.00 83.94 81 ASP A C 1
ATOM 651 O O . ASP A 1 81 ? -3.547 5.297 13.011 1.00 83.94 81 ASP A O 1
ATOM 655 N N . PHE A 1 82 ? -3.602 6.812 11.342 1.00 88.81 82 PHE A N 1
ATOM 656 C CA . PHE A 1 82 ? -2.869 6.008 10.374 1.00 88.81 82 PHE A CA 1
ATOM 657 C C . PHE A 1 82 ? -1.623 6.697 9.830 1.00 88.81 82 PHE A C 1
ATOM 659 O O . PHE A 1 82 ? -1.589 7.910 9.652 1.00 88.81 82 PHE A O 1
ATOM 666 N N . SER A 1 83 ? -0.630 5.879 9.496 1.00 91.12 83 SER A N 1
ATOM 667 C CA . SER A 1 83 ? 0.528 6.239 8.683 1.00 91.12 83 SER A CA 1
ATOM 668 C C . SER A 1 83 ? 0.692 5.247 7.535 1.00 91.12 83 SER A C 1
ATOM 670 O O . SER A 1 83 ? 0.152 4.135 7.568 1.00 91.12 83 SER A O 1
ATOM 672 N N . TYR A 1 84 ? 1.415 5.655 6.496 1.00 92.75 84 TYR A N 1
ATOM 673 C CA . TYR A 1 84 ? 1.445 4.943 5.221 1.00 92.75 84 TYR A CA 1
ATOM 674 C C . TYR A 1 84 ? 2.874 4.770 4.745 1.00 92.75 84 TYR A C 1
ATOM 676 O O . TYR A 1 84 ? 3.699 5.660 4.928 1.00 92.75 84 TYR A O 1
ATOM 684 N N . TRP A 1 85 ? 3.170 3.613 4.175 1.00 91.12 85 TRP A N 1
ATOM 685 C CA . TRP A 1 85 ? 4.480 3.292 3.621 1.00 91.12 85 TRP A CA 1
ATOM 686 C C . TRP A 1 85 ? 4.291 2.771 2.205 1.00 91.12 85 TRP A C 1
ATOM 688 O O . TRP A 1 85 ? 3.377 1.974 1.976 1.00 91.12 85 TRP A O 1
ATOM 698 N N . ALA A 1 86 ? 5.132 3.232 1.285 1.00 89.81 86 ALA A N 1
ATOM 699 C CA . ALA A 1 86 ? 5.161 2.796 -0.102 1.00 89.81 86 ALA A CA 1
ATOM 700 C C . ALA A 1 86 ? 6.500 2.127 -0.418 1.00 89.81 86 ALA A C 1
ATOM 702 O O . ALA A 1 86 ? 7.551 2.700 -0.136 1.00 89.81 86 ALA A O 1
ATOM 703 N N . ASP A 1 87 ? 6.432 0.941 -1.010 1.00 85.69 87 ASP A N 1
ATOM 704 C CA . ASP A 1 87 ? 7.581 0.098 -1.338 1.00 85.69 87 ASP A CA 1
ATOM 705 C C . ASP A 1 87 ? 7.451 -0.410 -2.787 1.00 85.69 87 ASP A C 1
ATOM 707 O O . ASP A 1 87 ? 6.361 -0.825 -3.204 1.00 85.69 87 ASP A O 1
ATOM 711 N N . TYR A 1 88 ? 8.537 -0.338 -3.559 1.00 82.31 88 TYR A N 1
ATOM 712 C CA . TYR A 1 88 ? 8.628 -0.889 -4.911 1.00 82.31 88 TYR A CA 1
ATOM 713 C C . TYR A 1 88 ? 9.302 -2.253 -4.845 1.00 82.31 88 TYR A C 1
ATOM 715 O O . TYR A 1 88 ? 10.386 -2.393 -4.291 1.00 82.31 88 TYR A O 1
ATOM 723 N N . TRP A 1 89 ? 8.673 -3.271 -5.429 1.00 71.69 89 TRP A N 1
ATOM 724 C CA . TRP A 1 89 ? 9.089 -4.646 -5.181 1.00 71.69 89 TRP A CA 1
ATOM 725 C C . TRP A 1 89 ? 9.400 -5.476 -6.436 1.00 71.69 89 TRP A C 1
ATOM 727 O O . TRP A 1 89 ? 8.608 -5.521 -7.385 1.00 71.69 89 TRP A O 1
ATOM 737 N N . LEU A 1 90 ? 10.484 -6.270 -6.329 1.00 58.47 90 LEU A N 1
ATOM 738 C CA . LEU A 1 90 ? 10.831 -7.422 -7.165 1.00 58.47 90 LEU A CA 1
ATOM 739 C C . LEU A 1 90 ? 10.690 -8.820 -6.528 1.00 58.47 90 LEU A C 1
ATOM 741 O O . LEU A 1 90 ? 11.331 -9.183 -5.538 1.00 58.47 90 LEU A O 1
ATOM 745 N N . VAL A 1 91 ? 9.905 -9.679 -7.184 1.00 54.59 91 VAL A N 1
ATOM 746 C CA . VAL A 1 91 ? 9.660 -11.083 -6.792 1.00 54.59 91 VAL A CA 1
ATOM 747 C C . VAL A 1 91 ? 10.919 -11.969 -6.911 1.00 54.59 91 VAL A C 1
ATOM 749 O O . VAL A 1 91 ? 10.973 -13.018 -6.265 1.00 54.59 91 VAL A O 1
ATOM 752 N N . ASP A 1 92 ? 11.924 -11.554 -7.691 1.00 54.72 92 ASP A N 1
ATOM 753 C CA . ASP A 1 92 ? 13.188 -12.271 -7.903 1.00 54.72 92 ASP A CA 1
ATOM 754 C C . ASP A 1 92 ? 14.390 -11.314 -7.889 1.00 54.72 92 ASP A C 1
ATOM 756 O O . ASP A 1 92 ? 14.507 -10.439 -8.730 1.00 54.72 92 ASP A O 1
ATOM 760 N N . LYS A 1 93 ? 15.326 -11.490 -6.955 1.00 52.59 93 LYS A N 1
ATOM 761 C CA . LYS A 1 93 ? 16.479 -10.588 -6.815 1.00 52.59 93 LYS A CA 1
ATOM 762 C C . LYS A 1 93 ? 17.430 -10.621 -8.022 1.00 52.59 93 LYS A C 1
ATOM 764 O O . LYS A 1 93 ? 18.190 -9.673 -8.211 1.00 52.59 93 LYS A O 1
ATOM 769 N N . ASP A 1 94 ? 17.394 -11.683 -8.824 1.00 55.88 94 ASP A N 1
ATOM 770 C CA . ASP A 1 94 ? 18.221 -11.797 -10.029 1.00 55.88 94 ASP A CA 1
ATOM 771 C C . ASP A 1 94 ? 17.709 -10.908 -11.185 1.00 55.88 94 ASP A C 1
ATOM 773 O O . ASP A 1 94 ? 18.474 -10.614 -12.104 1.00 55.88 94 ASP A O 1
ATOM 777 N N . ASP A 1 95 ? 16.466 -10.417 -11.102 1.00 56.78 95 ASP A N 1
ATOM 778 C CA . ASP A 1 95 ? 15.838 -9.507 -12.072 1.00 56.78 95 ASP A CA 1
ATOM 779 C C . ASP A 1 95 ? 15.823 -8.035 -11.586 1.00 56.78 95 ASP A C 1
ATOM 781 O O . ASP A 1 95 ? 15.086 -7.213 -12.131 1.00 56.78 95 ASP A O 1
ATOM 785 N N . ALA A 1 96 ? 16.623 -7.700 -10.560 1.00 58.62 96 ALA A N 1
ATOM 786 C CA . ALA A 1 96 ? 16.630 -6.386 -9.909 1.00 58.62 96 ALA A CA 1
ATOM 787 C C . ALA A 1 96 ? 16.834 -5.207 -10.885 1.00 58.62 96 ALA A C 1
ATOM 789 O O . ALA A 1 96 ? 17.772 -5.199 -11.690 1.00 58.62 96 ALA A O 1
ATOM 790 N N . GLY A 1 97 ? 15.976 -4.192 -10.782 1.00 65.50 97 GLY A N 1
ATOM 791 C CA . GLY A 1 97 ? 15.997 -2.949 -11.540 1.00 65.50 97 GLY A CA 1
ATOM 792 C C . GLY A 1 97 ? 16.167 -1.705 -10.653 1.00 65.50 97 GLY A C 1
ATOM 793 O O . GLY A 1 97 ? 16.494 -1.784 -9.468 1.00 65.50 97 GLY A O 1
ATOM 794 N N . PRO A 1 98 ? 16.039 -0.500 -11.234 1.00 63.78 98 PRO A N 1
ATOM 795 C CA . PRO A 1 98 ? 15.947 0.729 -10.451 1.00 63.78 98 PRO A CA 1
ATOM 796 C C . PRO A 1 98 ? 14.705 0.677 -9.549 1.00 63.78 98 PRO A C 1
ATOM 798 O O . PRO A 1 98 ? 13.622 0.465 -10.076 1.00 63.78 98 PRO A O 1
ATOM 801 N N . GLY A 1 99 ? 14.850 0.926 -8.241 1.00 64.06 99 GLY A N 1
ATOM 802 C CA . GLY A 1 99 ? 13.733 0.998 -7.279 1.00 64.06 99 GLY A CA 1
ATOM 803 C C . GLY A 1 99 ? 13.661 -0.106 -6.243 1.00 64.06 99 GLY A C 1
ATOM 804 O O . GLY A 1 99 ? 13.103 0.115 -5.178 1.00 64.06 99 GLY A O 1
ATOM 805 N N . ASP A 1 100 ? 14.277 -1.254 -6.504 1.00 65.50 100 ASP A N 1
ATOM 806 C CA . ASP A 1 100 ? 14.125 -2.444 -5.647 1.00 65.50 100 ASP A CA 1
ATOM 807 C C . ASP A 1 100 ? 14.945 -2.430 -4.361 1.00 65.50 100 ASP A C 1
ATOM 809 O O . ASP A 1 100 ? 14.754 -3.268 -3.483 1.00 65.50 100 ASP A O 1
ATOM 813 N N . ASP A 1 101 ? 15.883 -1.493 -4.272 1.00 66.44 101 ASP A N 1
ATOM 814 C CA . ASP A 1 101 ? 16.658 -1.202 -3.070 1.00 66.44 101 ASP A CA 1
ATOM 815 C C . ASP A 1 101 ? 16.380 0.234 -2.573 1.00 66.44 101 ASP A C 1
ATOM 817 O O . ASP A 1 101 ? 17.090 0.730 -1.689 1.00 66.44 101 ASP A O 1
ATOM 821 N N . ASP A 1 102 ? 15.386 0.926 -3.151 1.00 68.94 102 ASP A N 1
ATOM 822 C CA . ASP A 1 102 ? 15.003 2.250 -2.670 1.00 68.94 102 ASP A CA 1
ATOM 823 C C . ASP A 1 102 ? 14.358 2.105 -1.284 1.00 68.94 102 ASP A C 1
ATOM 825 O O . ASP A 1 102 ? 13.604 1.165 -1.034 1.00 68.94 102 ASP A O 1
ATOM 829 N N . PRO A 1 103 ? 14.674 3.002 -0.337 1.00 67.94 103 PRO A N 1
ATOM 830 C CA . PRO A 1 103 ? 14.082 2.929 0.986 1.00 67.94 103 PRO A CA 1
ATOM 831 C C . PRO A 1 103 ? 12.572 3.155 0.903 1.00 67.94 103 PRO A C 1
ATOM 833 O O . PRO A 1 103 ? 12.125 4.053 0.187 1.00 67.94 103 PRO A O 1
ATOM 836 N N . ASP A 1 104 ? 11.818 2.412 1.716 1.00 80.25 104 ASP A N 1
ATOM 837 C CA . ASP A 1 104 ? 10.383 2.624 1.895 1.00 80.25 104 ASP A CA 1
ATOM 838 C C . ASP A 1 104 ? 10.086 4.117 2.096 1.00 80.25 104 ASP A C 1
ATOM 840 O O . ASP A 1 104 ? 10.666 4.771 2.972 1.00 80.25 104 ASP A O 1
ATOM 844 N N . GLN A 1 105 ? 9.164 4.658 1.301 1.00 88.25 105 GLN A N 1
ATOM 845 C CA . GLN A 1 105 ? 8.764 6.058 1.382 1.00 88.25 105 GLN A CA 1
ATOM 846 C C . GLN A 1 105 ? 7.632 6.200 2.417 1.00 88.25 105 GLN A C 1
ATOM 848 O O . GLN A 1 105 ? 6.534 5.677 2.192 1.00 88.25 105 GLN A O 1
ATOM 853 N N . PRO A 1 106 ? 7.851 6.899 3.551 1.00 93.00 106 PRO A N 1
ATOM 854 C CA . PRO A 1 106 ? 6.826 7.081 4.570 1.00 93.00 106 PRO A CA 1
ATOM 855 C C . PRO A 1 106 ? 5.958 8.316 4.288 1.00 93.00 106 PRO A C 1
ATOM 857 O O . PRO A 1 106 ? 6.447 9.342 3.810 1.00 93.00 106 PRO A O 1
ATOM 860 N N . PHE A 1 107 ? 4.689 8.247 4.688 1.00 94.12 107 PHE A N 1
ATOM 861 C CA . PHE A 1 107 ? 3.727 9.350 4.655 1.00 94.12 107 PHE A CA 1
ATOM 862 C C . PHE A 1 107 ? 2.965 9.435 5.979 1.00 94.12 107 PHE A C 1
ATOM 864 O O . PHE A 1 107 ? 2.590 8.415 6.574 1.00 94.12 107 PHE A O 1
ATOM 871 N N . GLY A 1 108 ? 2.736 10.662 6.446 1.00 91.44 108 GLY A N 1
ATOM 872 C CA . GLY A 1 108 ? 2.019 10.939 7.688 1.00 91.44 108 GLY A CA 1
ATOM 873 C C . GLY A 1 108 ? 0.506 11.026 7.503 1.00 91.44 108 GLY A C 1
ATOM 874 O O . GLY A 1 108 ? -0.230 10.879 8.475 1.00 91.44 108 GLY A O 1
ATOM 875 N N . THR A 1 109 ? 0.036 11.252 6.274 1.00 92.75 109 THR A N 1
ATOM 876 C CA . THR A 1 109 ? -1.389 11.409 5.948 1.00 92.75 109 THR A CA 1
ATOM 877 C C . THR A 1 109 ? -1.765 10.702 4.645 1.00 92.75 109 THR A C 1
ATOM 879 O O . THR A 1 109 ? -0.901 10.354 3.837 1.00 92.75 109 THR A O 1
ATOM 882 N N . LEU A 1 110 ? -3.068 10.462 4.446 1.00 92.06 110 LEU A N 1
ATOM 883 C CA . LEU A 1 110 ? -3.567 9.861 3.206 1.00 92.06 110 LEU A CA 1
ATOM 884 C C . LEU A 1 110 ? -3.422 10.841 2.039 1.00 92.06 110 LEU A C 1
ATOM 886 O O . LEU A 1 110 ? -3.133 10.424 0.924 1.00 92.06 110 LEU A O 1
ATOM 890 N N . GLU A 1 111 ? -3.598 12.130 2.305 1.00 92.88 111 GLU A N 1
ATOM 891 C CA . GLU A 1 111 ? -3.485 13.212 1.336 1.00 92.88 111 GLU A CA 1
ATOM 892 C C . GLU A 1 111 ? -2.060 13.302 0.778 1.00 92.88 111 GLU A C 1
ATOM 894 O O . GLU A 1 111 ? -1.891 13.290 -0.436 1.00 92.88 111 GLU A O 1
ATOM 899 N N . GLU A 1 112 ? -1.037 13.275 1.641 1.00 94.44 112 GLU A N 1
ATOM 900 C CA . GLU A 1 112 ? 0.374 13.238 1.217 1.00 94.44 112 GLU A CA 1
ATOM 901 C C . GLU A 1 112 ? 0.677 12.020 0.331 1.00 94.44 112 GLU A C 1
ATOM 903 O O . GLU A 1 112 ? 1.355 12.135 -0.690 1.00 94.44 112 GLU A O 1
ATOM 908 N N . LEU A 1 113 ? 0.152 10.847 0.702 1.00 93.81 113 LEU A N 1
ATOM 909 C CA . LEU A 1 113 ? 0.286 9.638 -0.108 1.00 93.81 113 LEU A CA 1
ATOM 910 C C . LEU A 1 113 ? -0.409 9.802 -1.470 1.00 93.81 113 LEU A C 1
ATOM 912 O O . LEU A 1 113 ? 0.140 9.398 -2.492 1.00 93.81 113 LEU A O 1
ATOM 916 N N . GLN A 1 114 ? -1.617 10.364 -1.502 1.00 92.25 114 GLN A N 1
ATOM 917 C CA . GLN A 1 114 ? -2.383 10.551 -2.736 1.00 92.25 114 GLN A CA 1
ATOM 918 C C . GLN A 1 114 ? -1.740 11.577 -3.672 1.00 92.25 114 GLN A C 1
ATOM 920 O O . GLN A 1 114 ? -1.717 11.350 -4.880 1.00 92.25 114 GLN A O 1
ATOM 925 N N . GLU A 1 115 ? -1.187 12.662 -3.130 1.00 93.44 115 GLU A N 1
ATOM 926 C CA . GLU A 1 115 ? -0.403 13.635 -3.893 1.00 93.44 115 GLU A CA 1
ATOM 927 C C . GLU A 1 115 ? 0.821 12.974 -4.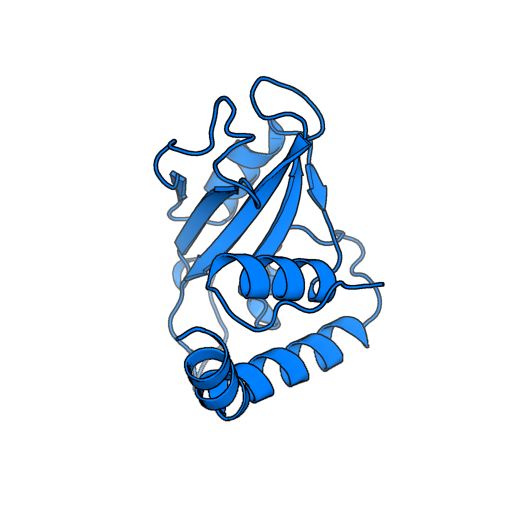532 1.00 93.44 115 GLU A C 1
ATOM 929 O O . GLU A 1 115 ? 1.078 13.181 -5.714 1.00 93.44 115 GLU A O 1
ATOM 934 N N . TRP A 1 116 ? 1.530 12.113 -3.798 1.00 92.50 116 TRP A N 1
ATOM 935 C CA . TRP A 1 116 ? 2.658 11.361 -4.349 1.00 92.50 116 TRP A CA 1
ATOM 936 C C . TRP A 1 116 ? 2.231 10.353 -5.428 1.00 92.50 116 TRP A C 1
ATOM 938 O O . TRP A 1 116 ? 2.868 10.252 -6.476 1.00 92.50 116 TRP A O 1
ATOM 948 N N . LEU A 1 117 ? 1.123 9.638 -5.210 1.00 91.44 117 LEU A N 1
ATOM 949 C CA . LEU A 1 117 ? 0.583 8.665 -6.167 1.00 91.44 117 LEU A CA 1
ATOM 950 C C . LEU A 1 117 ? 0.044 9.305 -7.450 1.00 91.44 117 LEU A C 1
ATOM 952 O O . LEU A 1 117 ? -0.024 8.626 -8.471 1.00 91.44 117 LEU A O 1
ATOM 956 N N . HIS A 1 118 ? -0.346 10.581 -7.421 1.00 88.38 118 HIS A N 1
ATOM 957 C CA . HIS A 1 118 ? -0.875 11.278 -8.594 1.00 88.38 118 HIS A CA 1
ATOM 958 C C . HIS A 1 118 ? 0.101 11.245 -9.781 1.00 88.38 118 HIS A C 1
ATOM 960 O O . HIS A 1 118 ? -0.319 11.102 -10.931 1.00 88.38 118 HIS A O 1
ATOM 966 N N . ASP A 1 119 ? 1.402 11.318 -9.501 1.00 86.56 119 ASP A N 1
ATOM 967 C CA . ASP A 1 119 ? 2.450 11.366 -10.522 1.00 86.56 119 ASP A CA 1
ATOM 968 C C . ASP A 1 119 ? 2.972 9.974 -10.919 1.00 86.56 119 ASP A C 1
ATOM 970 O O . ASP A 1 119 ? 3.856 9.853 -11.771 1.00 86.56 119 ASP A O 1
ATOM 974 N N . ILE A 1 120 ? 2.412 8.910 -10.332 1.00 88.44 120 ILE A N 1
ATOM 975 C CA . ILE A 1 120 ? 2.827 7.523 -10.544 1.00 88.44 120 ILE A CA 1
ATOM 976 C C . ILE A 1 120 ? 1.623 6.752 -11.089 1.00 88.44 120 ILE A C 1
ATOM 978 O O . ILE A 1 120 ? 0.762 6.308 -10.329 1.00 88.44 120 ILE A O 1
ATOM 982 N N . PRO A 1 121 ? 1.523 6.566 -12.416 1.00 90.31 121 PRO A N 1
ATOM 983 C CA . PRO A 1 121 ? 0.431 5.801 -12.997 1.00 90.31 121 PRO A CA 1
ATOM 984 C C . PRO A 1 121 ? 0.503 4.342 -12.537 1.00 90.31 121 PRO A C 1
ATOM 986 O O . PRO A 1 121 ? 1.439 3.624 -12.892 1.00 90.31 121 PRO A O 1
ATOM 989 N N . VAL A 1 122 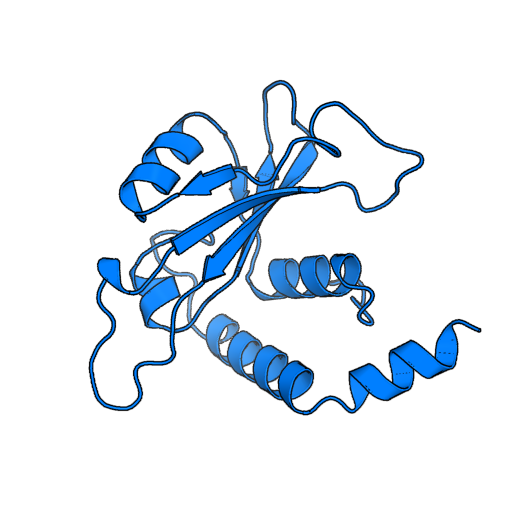? -0.484 3.907 -11.752 1.00 89.81 122 VAL A N 1
ATOM 990 C CA . VAL A 1 122 ? -0.556 2.559 -11.171 1.00 89.81 122 VAL A CA 1
ATOM 991 C C . VAL A 1 122 ? -1.841 1.867 -11.610 1.00 89.81 122 VAL A C 1
ATOM 993 O O . VAL A 1 122 ? -2.942 2.389 -11.425 1.00 89.81 122 VAL A O 1
ATOM 996 N N . GLU A 1 123 ? -1.710 0.656 -12.142 1.00 90.12 123 GLU A N 1
ATOM 997 C CA . GLU A 1 123 ? -2.828 -0.274 -12.288 1.00 90.12 123 GLU A CA 1
ATOM 998 C C . GLU A 1 123 ? -3.025 -1.024 -10.969 1.00 90.12 123 GLU A C 1
ATOM 1000 O O . GLU A 1 123 ? -2.224 -1.883 -10.599 1.00 90.12 123 GLU A O 1
ATOM 1005 N N . TRP A 1 124 ? -4.076 -0.669 -10.229 1.00 88.00 124 TRP A N 1
ATOM 1006 C CA . TRP A 1 124 ? -4.387 -1.283 -8.939 1.00 88.00 124 TRP A CA 1
ATOM 1007 C C . TRP A 1 124 ? -5.051 -2.652 -9.103 1.00 88.00 124 TRP A C 1
ATOM 1009 O O . TRP A 1 124 ? -5.993 -2.809 -9.879 1.00 88.00 124 TRP A O 1
ATOM 1019 N N . HIS A 1 125 ? -4.616 -3.625 -8.301 1.00 81.88 125 HIS A N 1
ATOM 1020 C CA . HIS A 1 125 ? -5.132 -4.997 -8.326 1.00 81.88 125 HIS A CA 1
ATOM 1021 C C . HIS A 1 125 ? -6.124 -5.262 -7.196 1.00 81.88 125 HIS A C 1
ATOM 1023 O O . HIS A 1 125 ? -6.109 -4.579 -6.171 1.00 81.88 125 HIS A O 1
ATOM 1029 N N . SER A 1 126 ? -6.931 -6.320 -7.331 1.00 75.56 126 SER A N 1
ATOM 1030 C CA . SER A 1 126 ? -7.842 -6.722 -6.255 1.00 75.56 126 SER A CA 1
ATOM 1031 C C . SER A 1 126 ? -7.091 -6.994 -4.937 1.00 75.56 126 SER A C 1
ATOM 1033 O O . SER A 1 126 ? -5.927 -7.414 -4.944 1.00 75.56 126 SER A O 1
ATOM 1035 N N . PRO A 1 127 ? -7.749 -6.834 -3.776 1.00 70.12 127 PRO A N 1
ATOM 1036 C CA . PRO A 1 127 ? -7.132 -7.077 -2.473 1.00 70.12 127 PRO A CA 1
ATOM 1037 C C . PRO A 1 127 ? -6.608 -8.504 -2.285 1.00 70.12 127 PRO A C 1
ATOM 1039 O O . PRO A 1 127 ? -5.639 -8.710 -1.555 1.00 70.12 127 PRO A O 1
ATOM 1042 N N . TYR A 1 128 ? -7.213 -9.511 -2.918 1.00 67.50 128 TYR A N 1
ATOM 1043 C CA . TYR A 1 128 ? -6.695 -10.879 -2.879 1.00 67.50 128 TYR A CA 1
ATOM 1044 C C . TYR A 1 128 ? -5.420 -11.046 -3.687 1.00 67.50 128 TYR A C 1
ATOM 1046 O O . TYR A 1 128 ? -4.492 -11.705 -3.214 1.00 67.50 128 TYR A O 1
ATOM 1054 N N . VAL A 1 129 ? -5.339 -10.424 -4.866 1.00 67.19 129 VAL A N 1
ATOM 1055 C CA . VAL A 1 129 ? -4.088 -10.350 -5.629 1.00 67.19 129 VAL A CA 1
ATOM 1056 C C . VAL A 1 129 ? -3.026 -9.639 -4.798 1.00 67.19 129 VAL A C 1
ATOM 1058 O O . VAL A 1 129 ? -1.922 -10.169 -4.660 1.00 67.19 129 VAL A O 1
ATOM 1061 N N . ALA A 1 130 ? -3.388 -8.531 -4.150 1.00 66.06 130 ALA A N 1
ATOM 1062 C CA . ALA A 1 130 ? -2.510 -7.794 -3.252 1.00 66.06 130 ALA A CA 1
ATOM 1063 C C . ALA A 1 130 ? -1.978 -8.653 -2.107 1.00 66.06 130 ALA A C 1
ATOM 1065 O O . ALA A 1 130 ? -0.770 -8.751 -1.904 1.00 66.06 130 ALA A O 1
ATOM 1066 N N . LEU A 1 131 ? -2.849 -9.365 -1.394 1.00 65.12 131 LEU A N 1
ATOM 1067 C CA . LEU A 1 131 ? -2.428 -10.222 -0.287 1.00 65.12 131 LEU A CA 1
ATOM 1068 C C . LEU A 1 131 ? -1.666 -11.459 -0.714 1.00 65.12 131 LEU A C 1
ATOM 1070 O O . LEU A 1 131 ? -0.791 -11.906 0.021 1.00 65.12 131 LEU A O 1
ATOM 1074 N N . ALA A 1 132 ? -1.990 -12.047 -1.859 1.00 65.62 132 ALA A N 1
ATOM 1075 C CA . ALA A 1 132 ? -1.213 -13.155 -2.382 1.00 65.62 132 ALA A CA 1
ATOM 1076 C C . ALA A 1 132 ? 0.200 -12.693 -2.751 1.00 65.62 132 ALA A C 1
ATOM 1078 O O . ALA A 1 132 ? 1.157 -13.409 -2.454 1.00 65.62 132 ALA A O 1
ATOM 1079 N N . ARG A 1 133 ? 0.336 -11.493 -3.332 1.00 66.62 133 ARG A N 1
ATOM 1080 C CA . ARG A 1 133 ? 1.627 -10.845 -3.591 1.00 66.62 133 ARG A CA 1
ATOM 1081 C C . ARG A 1 133 ? 2.365 -10.576 -2.276 1.00 66.62 133 ARG A C 1
ATOM 1083 O O . ARG A 1 133 ? 3.437 -11.129 -2.088 1.00 66.62 133 ARG A O 1
ATOM 1090 N N . ILE A 1 134 ? 1.762 -9.899 -1.302 1.00 64.31 134 ILE A N 1
ATOM 1091 C CA . ILE A 1 134 ? 2.343 -9.688 0.045 1.00 64.31 134 ILE A CA 1
ATOM 1092 C C . ILE A 1 134 ? 2.740 -11.014 0.705 1.00 64.31 134 ILE A C 1
ATOM 1094 O O . ILE A 1 134 ? 3.794 -11.138 1.323 1.00 64.31 134 ILE A O 1
ATOM 1098 N N . GLY A 1 135 ? 1.903 -12.039 0.556 1.00 62.34 135 GLY A N 1
ATOM 1099 C CA . GLY A 1 135 ? 2.191 -13.383 1.023 1.00 62.34 135 GLY A CA 1
ATOM 1100 C C . GLY A 1 135 ? 3.479 -13.927 0.408 1.00 62.34 135 GLY A C 1
ATOM 1101 O O . GLY A 1 135 ? 4.304 -14.469 1.133 1.00 62.34 135 GLY A O 1
ATOM 1102 N N . ARG A 1 136 ? 3.692 -13.741 -0.898 1.00 61.19 136 ARG A N 1
ATOM 1103 C CA . ARG A 1 136 ? 4.965 -14.087 -1.546 1.00 61.19 136 ARG A CA 1
ATOM 1104 C C . ARG A 1 136 ? 6.136 -13.249 -1.009 1.00 61.19 136 ARG A C 1
ATOM 1106 O O . ARG A 1 136 ? 7.179 -13.845 -0.767 1.00 61.19 136 ARG A O 1
ATOM 1113 N N . LEU A 1 137 ? 5.958 -11.942 -0.767 1.00 60.47 137 LEU A N 1
ATOM 1114 C CA . LEU A 1 137 ? 7.007 -11.030 -0.265 1.00 60.47 137 LEU A CA 1
ATOM 1115 C C . LEU A 1 137 ? 7.561 -11.497 1.083 1.00 60.47 137 LEU A C 1
ATOM 1117 O O . LEU A 1 137 ? 8.755 -11.721 1.246 1.00 60.47 137 LEU A O 1
ATOM 1121 N N . TRP A 1 138 ? 6.679 -11.732 2.049 1.00 60.47 138 TRP A N 1
ATOM 1122 C CA . TRP A 1 138 ? 7.080 -12.094 3.410 1.00 60.47 138 TRP A CA 1
ATOM 1123 C C . TRP A 1 138 ? 7.335 -13.605 3.592 1.00 60.47 138 TRP A C 1
ATOM 1125 O O . TRP A 1 138 ? 7.356 -14.108 4.718 1.00 60.47 138 TRP A O 1
ATOM 1135 N N . GLY A 1 139 ? 7.501 -14.360 2.499 1.00 51.34 139 GLY A N 1
ATOM 1136 C CA . GLY A 1 139 ? 7.799 -15.796 2.539 1.00 51.34 139 GLY A CA 1
ATOM 1137 C C . GLY A 1 139 ? 6.641 -16.687 3.016 1.00 51.34 139 GLY A C 1
ATOM 1138 O O . GLY A 1 139 ? 6.858 -17.840 3.411 1.00 51.34 139 GLY A O 1
ATOM 1139 N N . TYR A 1 140 ? 5.406 -16.183 2.982 1.00 52.16 140 TYR A N 1
ATOM 1140 C CA . TYR A 1 140 ? 4.190 -16.979 3.145 1.00 52.16 140 TYR A CA 1
ATOM 1141 C C . TYR A 1 140 ? 3.868 -17.748 1.855 1.00 52.16 140 TYR A C 1
ATOM 1143 O O . TYR A 1 140 ? 4.463 -17.538 0.801 1.00 52.16 140 TYR A O 1
ATOM 1151 N N . ASP A 1 141 ? 2.930 -18.701 1.920 1.00 48.12 141 ASP A N 1
ATOM 1152 C CA . ASP A 1 141 ? 2.737 -19.651 0.814 1.00 48.12 141 ASP A CA 1
ATOM 1153 C C . ASP A 1 141 ? 2.224 -19.025 -0.488 1.00 48.12 141 ASP A C 1
ATOM 1155 O O . ASP A 1 141 ? 2.259 -19.720 -1.505 1.00 48.12 141 ASP A O 1
ATOM 1159 N N . GLY A 1 142 ? 1.792 -17.754 -0.443 1.00 50.81 142 GLY A N 1
ATOM 1160 C CA . GLY A 1 142 ? 1.723 -16.815 -1.566 1.00 50.81 142 GLY A CA 1
ATOM 1161 C C . GLY A 1 142 ? 1.117 -17.378 -2.847 1.00 50.81 142 GLY A C 1
ATOM 1162 O O . GLY A 1 142 ? 1.504 -16.954 -3.940 1.00 50.81 142 GLY A O 1
ATOM 1163 N N . LYS A 1 143 ? 0.255 -18.403 -2.733 1.00 45.41 143 LYS A N 1
ATOM 1164 C CA . LYS A 1 143 ? -0.073 -19.268 -3.869 1.00 45.41 143 LYS A CA 1
ATOM 1165 C C . LYS A 1 143 ? -0.527 -18.397 -5.022 1.00 45.41 143 LYS A C 1
ATOM 1167 O O . LYS A 1 143 ? -1.288 -17.456 -4.807 1.00 45.41 143 LYS A O 1
ATOM 1172 N N . ARG A 1 144 ? -0.022 -18.716 -6.219 1.00 41.22 144 ARG A N 1
ATOM 1173 C CA . ARG A 1 144 ? -0.416 -18.060 -7.465 1.00 41.22 144 ARG A CA 1
ATOM 1174 C C . ARG A 1 144 ? -1.922 -17.844 -7.462 1.00 41.22 144 ARG A C 1
ATOM 1176 O O . ARG A 1 144 ? -2.667 -18.821 -7.432 1.00 41.22 144 ARG A O 1
ATOM 1183 N N . VAL A 1 145 ? -2.326 -16.573 -7.413 1.00 40.66 145 VAL A N 1
ATOM 1184 C CA . VAL A 1 145 ? -3.674 -16.211 -7.830 1.00 40.66 145 VAL A CA 1
ATOM 1185 C C . VAL A 1 145 ? -3.750 -16.667 -9.285 1.00 40.66 145 VAL A C 1
ATOM 1187 O O . VAL A 1 145 ? -2.792 -16.379 -10.015 1.00 40.66 145 VAL A O 1
ATOM 1190 N N . PRO A 1 146 ? -4.728 -17.519 -9.635 1.00 39.62 146 PRO A N 1
ATOM 1191 C CA . PRO A 1 146 ? -4.872 -18.026 -10.992 1.00 39.62 146 PRO A CA 1
ATOM 1192 C C . PRO A 1 146 ? -4.989 -16.896 -12.013 1.00 39.62 146 PRO A C 1
ATOM 1194 O O . PRO A 1 146 ? -5.534 -15.830 -11.648 1.00 39.62 146 PRO A O 1
#

pLDDT: mean 71.76, std 15.87, range [39.62, 94.44]

Foldseek 3Di:
DQPPVQVVVVPPPVLVVVVVLQVVVVVDPAPPVGQDDDPVCVQSPDFKWWWAFCDDQLHRWIKIKGKDFDDDPPDGDDQQRIKIWIATDDLDPVPDGPGHPDDIDIDRGPVVVVVVCVVTDTGIDRVVLGVLVVCSVVSHPSPDPD

Sequence (146 aa):
MSKWLTLRLKLDPKWQARKARVQELESRPEPEYGYGPHWDAIGAGRREFTGTVLSGPYVGHDLLITVYGDAALDREYKPADFSYWADYWLVDKDDAGPGDDDPDQPFGTLEELQEWLHDIPVEWHSPYVALARIGRLWGYDGKRVP